Protein AF-A0A1Q6W9E2-F1 (afdb_monomer_lite)

Sequence (71 aa):
MLLGRLFSSNYPGATYAATVTFVILWLGISSANLWVGVVKAGYTLSEELPIFLLIFAVPTIAAIFLKWRFL

Foldseek 3Di:
DVVLVVCCVVPVCSLVVVLVVVLVVQLVVLVVVLVCCCPVVVDDNVVSVVVSCCSNVPVNVVSVVCSVPPD

Radius of gyration: 15.2 Å; chains: 1; bounding box: 31×17×44 Å

Structure (mmCIF, N/CA/C/O backbone):
data_AF-A0A1Q6W9E2-F1
#
_entry.id   AF-A0A1Q6W9E2-F1
#
loop_
_atom_site.group_PDB
_atom_site.id
_atom_site.type_symbol
_atom_site.label_atom_id
_atom_site.label_alt_id
_atom_site.label_comp_id
_atom_site.label_asym_id
_atom_site.label_entity_id
_atom_site.label_seq_id
_atom_site.pdbx_PDB_ins_code
_atom_site.Cartn_x
_atom_site.Cartn_y
_atom_site.Cartn_z
_atom_site.occupancy
_atom_site.B_iso_or_equiv
_atom_site.auth_seq_id
_atom_site.auth_comp_id
_atom_site.auth_asym_id
_atom_site.auth_atom_id
_atom_site.pdbx_PDB_model_num
ATOM 1 N N . MET A 1 1 ? 2.757 -5.196 -13.820 1.00 73.44 1 MET A N 1
ATOM 2 C CA . MET A 1 1 ? 3.935 -6.025 -14.169 1.00 73.44 1 MET A CA 1
ATOM 3 C C . MET A 1 1 ? 3.873 -6.571 -15.586 1.00 73.44 1 MET A C 1
ATOM 5 O O . MET A 1 1 ? 4.696 -6.162 -16.390 1.00 73.44 1 MET A O 1
ATOM 9 N N . LEU A 1 2 ? 2.887 -7.411 -15.928 1.00 80.94 2 LEU A N 1
ATOM 10 C CA . LEU A 1 2 ? 2.748 -7.976 -17.283 1.00 80.94 2 LEU A CA 1
ATOM 11 C C . LEU A 1 2 ? 2.621 -6.901 -18.371 1.00 80.94 2 LEU A C 1
ATOM 13 O O . LEU A 1 2 ? 3.354 -6.948 -19.347 1.00 80.94 2 LEU A O 1
ATOM 17 N N . LEU A 1 3 ? 1.783 -5.879 -18.151 1.00 78.19 3 LEU A N 1
ATOM 18 C CA . LEU A 1 3 ? 1.697 -4.724 -19.053 1.00 78.19 3 LEU A CA 1
ATOM 19 C C . LEU A 1 3 ? 3.059 -4.039 -19.233 1.00 78.19 3 LEU A C 1
ATOM 21 O O . LEU A 1 3 ? 3.501 -3.864 -20.357 1.00 78.19 3 LEU A O 1
ATOM 25 N N . GLY A 1 4 ? 3.777 -3.746 -18.144 1.00 74.62 4 GLY A N 1
ATOM 26 C CA . GLY A 1 4 ? 5.130 -3.181 -18.224 1.00 74.62 4 GLY A CA 1
ATOM 27 C C . GLY A 1 4 ? 6.099 -4.043 -19.045 1.00 74.62 4 GLY A C 1
ATOM 28 O O . GLY A 1 4 ? 6.891 -3.498 -19.806 1.00 74.62 4 GLY A O 1
ATOM 29 N N . ARG A 1 5 ? 6.000 -5.377 -18.947 1.00 78.50 5 ARG A N 1
ATOM 30 C CA . ARG A 1 5 ? 6.792 -6.323 -19.751 1.00 78.50 5 ARG A CA 1
ATOM 31 C C . ARG A 1 5 ? 6.456 -6.264 -21.241 1.00 78.50 5 ARG A C 1
ATOM 33 O O . ARG A 1 5 ? 7.353 -6.385 -22.059 1.00 78.50 5 ARG A O 1
ATOM 40 N N . LEU A 1 6 ? 5.186 -6.080 -21.603 1.00 81.75 6 LEU A N 1
ATOM 41 C CA . LEU A 1 6 ? 4.771 -5.988 -23.010 1.00 81.75 6 LEU A CA 1
ATOM 42 C C . LEU A 1 6 ? 5.368 -4.760 -23.710 1.00 81.75 6 LEU A C 1
ATOM 44 O O . LEU A 1 6 ? 5.623 -4.797 -24.909 1.00 81.75 6 LEU A O 1
ATOM 48 N N . PHE A 1 7 ? 5.616 -3.687 -22.959 1.00 83.69 7 PHE A N 1
ATOM 49 C CA . PHE A 1 7 ? 6.158 -2.438 -23.490 1.00 83.69 7 PHE A CA 1
ATOM 50 C C . PHE A 1 7 ? 7.667 -2.278 -23.275 1.00 83.69 7 PHE A C 1
ATOM 52 O O . PHE A 1 7 ? 8.242 -1.333 -23.813 1.00 83.69 7 PHE A O 1
ATOM 59 N N . SER A 1 8 ? 8.330 -3.180 -22.541 1.00 83.31 8 SER A N 1
ATOM 60 C CA . SER A 1 8 ? 9.746 -3.015 -22.182 1.00 83.31 8 SER A CA 1
ATOM 61 C C . SER A 1 8 ? 10.693 -3.048 -23.384 1.00 83.31 8 SER A C 1
ATOM 63 O O . SER A 1 8 ? 11.732 -2.395 -23.343 1.00 83.31 8 SER A O 1
ATOM 65 N N . SER A 1 9 ? 10.315 -3.721 -24.478 1.00 82.06 9 SER A N 1
ATOM 66 C CA . SER A 1 9 ? 11.080 -3.737 -25.735 1.00 82.06 9 SER A CA 1
ATOM 67 C C . SER A 1 9 ? 11.175 -2.367 -26.412 1.00 82.06 9 SER A C 1
ATOM 69 O O . SER A 1 9 ? 12.170 -2.090 -27.070 1.00 82.06 9 SER A O 1
ATOM 71 N N . ASN A 1 10 ? 10.159 -1.512 -26.246 1.00 87.69 10 ASN A N 1
ATOM 72 C CA . ASN A 1 10 ? 10.125 -0.160 -26.819 1.00 87.69 10 ASN A CA 1
ATOM 73 C C . ASN A 1 10 ? 10.436 0.923 -25.772 1.00 87.69 10 ASN A C 1
ATOM 75 O O . ASN A 1 10 ? 10.892 2.010 -26.113 1.00 87.69 10 ASN A O 1
ATOM 79 N N . TYR A 1 11 ? 10.204 0.623 -24.491 1.00 85.69 11 TYR A N 1
ATOM 80 C CA . TYR A 1 11 ? 10.359 1.545 -23.370 1.00 85.69 11 TYR A CA 1
ATOM 81 C C . TYR A 1 11 ? 11.088 0.844 -22.215 1.00 85.69 11 TYR A C 1
ATOM 83 O O . TYR A 1 11 ? 10.437 0.236 -21.360 1.00 85.69 11 TYR A O 1
ATOM 91 N N . PRO A 1 12 ? 12.424 0.966 -22.119 1.00 82.31 12 PRO A N 1
ATOM 92 C CA . PRO A 1 12 ? 13.230 0.243 -21.127 1.00 82.31 12 PRO A CA 1
ATOM 93 C C . PRO A 1 12 ? 12.799 0.470 -19.665 1.00 82.31 12 PRO A C 1
ATOM 95 O O . PRO A 1 12 ? 13.018 -0.378 -18.806 1.00 82.31 12 PRO A O 1
ATOM 98 N N . GLY A 1 13 ? 12.149 1.603 -19.369 1.00 87.25 13 GLY A N 1
ATOM 99 C CA . GLY A 1 13 ? 11.630 1.939 -18.038 1.00 87.25 13 GLY A CA 1
ATOM 100 C C . GLY A 1 13 ? 10.212 1.438 -17.724 1.00 87.25 13 GLY A C 1
ATOM 101 O O . GLY A 1 13 ? 9.731 1.662 -16.612 1.00 87.25 13 GLY A O 1
ATOM 102 N N . ALA A 1 14 ? 9.515 0.781 -18.656 1.00 88.19 14 ALA A N 1
ATOM 103 C CA . ALA A 1 14 ? 8.091 0.459 -18.514 1.00 88.19 14 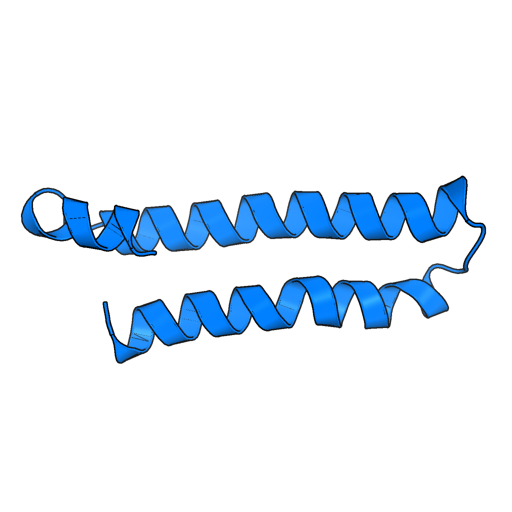ALA A CA 1
ATOM 104 C C . ALA A 1 14 ? 7.784 -0.482 -17.337 1.00 88.19 14 ALA A C 1
ATOM 106 O O . ALA A 1 14 ? 6.803 -0.284 -16.618 1.00 88.19 14 ALA A O 1
ATOM 107 N N . THR A 1 15 ? 8.626 -1.486 -17.088 1.00 88.56 15 THR A N 1
ATOM 108 C CA . THR A 1 15 ? 8.486 -2.396 -15.938 1.00 88.56 15 THR A CA 1
ATOM 109 C C . THR A 1 15 ? 8.728 -1.684 -14.611 1.00 88.56 15 THR A C 1
ATOM 111 O O . THR A 1 15 ? 7.992 -1.928 -13.653 1.00 88.56 15 THR A O 1
ATOM 114 N N . TYR A 1 16 ? 9.691 -0.757 -14.547 1.00 89.12 16 TYR A N 1
ATOM 115 C CA . TYR A 1 16 ? 9.909 0.083 -13.364 1.00 89.12 16 TYR A CA 1
ATOM 116 C C . TYR A 1 16 ? 8.704 0.980 -13.081 1.00 89.12 16 TYR A C 1
ATOM 118 O O . TYR A 1 16 ? 8.153 0.919 -11.982 1.00 89.12 16 TYR A O 1
ATOM 126 N N . ALA A 1 17 ? 8.252 1.742 -14.080 1.00 91.44 17 ALA A N 1
ATOM 127 C CA . ALA A 1 17 ? 7.094 2.622 -13.952 1.00 91.44 17 ALA A CA 1
ATOM 128 C C . ALA A 1 17 ? 5.851 1.836 -13.508 1.00 91.44 17 ALA A C 1
ATOM 130 O O . ALA A 1 17 ? 5.223 2.188 -12.515 1.00 91.44 17 ALA A O 1
ATOM 131 N N . ALA A 1 18 ? 5.568 0.696 -14.148 1.00 91.38 18 ALA A N 1
ATOM 132 C CA . ALA A 1 18 ? 4.448 -0.164 -13.774 1.00 91.38 18 ALA A CA 1
ATOM 133 C C . ALA A 1 18 ? 4.551 -0.707 -12.337 1.00 91.38 18 ALA A C 1
ATOM 135 O O . ALA A 1 18 ? 3.525 -0.906 -11.689 1.00 91.38 18 ALA A O 1
ATOM 136 N N . THR A 1 19 ? 5.765 -0.962 -11.840 1.00 92.06 19 THR A N 1
ATOM 137 C CA . THR A 1 19 ? 5.986 -1.387 -10.448 1.00 92.06 19 THR A CA 1
ATOM 138 C C . THR A 1 19 ? 5.664 -0.258 -9.481 1.00 92.06 19 THR A C 1
ATOM 140 O O . THR A 1 19 ? 4.890 -0.457 -8.551 1.00 92.06 19 THR A O 1
ATOM 143 N N . VAL A 1 20 ? 6.222 0.931 -9.714 1.00 93.62 20 VAL A N 1
ATOM 144 C CA . VAL A 1 20 ? 6.028 2.098 -8.842 1.00 93.62 20 VAL A CA 1
ATOM 145 C C . VAL A 1 20 ? 4.559 2.511 -8.814 1.00 93.62 20 VAL A C 1
ATOM 147 O O . VAL A 1 20 ? 3.993 2.678 -7.737 1.00 93.62 20 VAL A O 1
ATOM 150 N N . THR A 1 21 ? 3.914 2.599 -9.979 1.00 95.12 21 THR A N 1
ATOM 151 C CA . THR A 1 21 ? 2.484 2.914 -10.076 1.00 95.12 21 THR A CA 1
ATOM 152 C C . THR A 1 21 ? 1.638 1.900 -9.316 1.00 95.12 21 THR A C 1
ATOM 154 O O . THR A 1 21 ? 0.741 2.298 -8.579 1.00 95.12 21 THR A O 1
ATOM 157 N N . PHE A 1 22 ? 1.940 0.602 -9.438 1.00 94.88 22 PHE A N 1
ATOM 158 C CA . PHE A 1 22 ? 1.239 -0.429 -8.674 1.00 94.88 22 PHE A CA 1
ATOM 159 C C . PHE A 1 22 ? 1.385 -0.217 -7.162 1.00 94.88 22 PHE A C 1
ATOM 161 O O . PHE A 1 22 ? 0.376 -0.209 -6.465 1.00 94.88 22 PHE A O 1
ATOM 168 N N . VAL A 1 23 ? 2.605 0.005 -6.661 1.00 95.88 23 VAL A N 1
ATOM 169 C CA . VAL A 1 23 ? 2.852 0.195 -5.220 1.00 95.88 23 VAL A CA 1
ATOM 170 C C . VAL A 1 23 ? 2.113 1.419 -4.680 1.00 95.88 23 VAL A 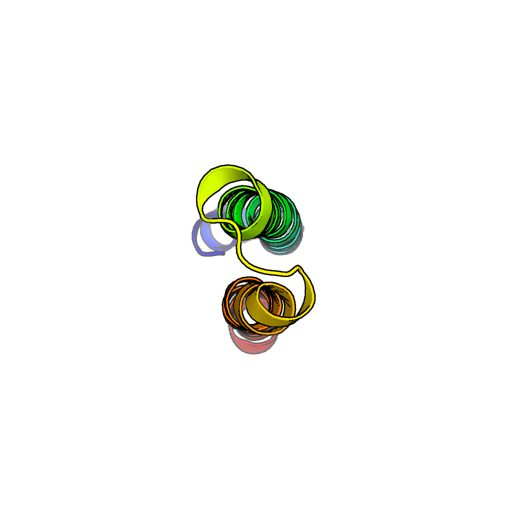C 1
ATOM 172 O O . VAL A 1 23 ? 1.477 1.324 -3.634 1.00 95.88 23 VAL A O 1
ATOM 175 N N . ILE A 1 24 ? 2.143 2.546 -5.398 1.00 97.75 24 ILE A N 1
ATOM 176 C CA . ILE A 1 24 ? 1.458 3.781 -4.981 1.00 97.75 24 ILE A CA 1
ATOM 177 C C . ILE A 1 24 ? -0.059 3.579 -4.937 1.00 97.75 24 ILE A C 1
ATOM 179 O O . ILE A 1 24 ? -0.700 3.914 -3.941 1.00 97.75 24 ILE A O 1
ATOM 183 N N . LEU A 1 25 ? -0.639 3.016 -6.000 1.00 97.75 25 LEU A N 1
ATOM 184 C CA . LEU A 1 25 ? -2.080 2.768 -6.058 1.00 97.75 25 LEU A CA 1
ATOM 185 C C . LEU A 1 25 ? -2.516 1.788 -4.968 1.00 97.75 25 LEU A C 1
ATOM 187 O O . LEU A 1 25 ? -3.518 2.020 -4.293 1.00 97.75 25 LEU A O 1
ATOM 191 N N . TRP A 1 26 ? -1.749 0.717 -4.772 1.00 97.81 26 TRP A N 1
ATOM 192 C CA . TRP A 1 26 ? -2.069 -0.301 -3.783 1.00 97.81 26 TRP A CA 1
ATOM 193 C C . TRP A 1 26 ? -1.968 0.227 -2.354 1.00 97.81 26 TRP A C 1
ATOM 195 O O . TRP A 1 26 ? -2.854 -0.056 -1.554 1.00 97.81 26 TRP A O 1
ATOM 205 N N . LEU A 1 27 ? -0.964 1.061 -2.057 1.00 97.62 27 LEU A N 1
ATOM 206 C CA . LEU A 1 27 ? -0.854 1.755 -0.773 1.00 97.62 27 LEU A CA 1
ATOM 207 C C . LEU A 1 27 ? -2.091 2.619 -0.495 1.00 97.62 27 LEU A C 1
ATOM 209 O O . LEU A 1 27 ? -2.601 2.624 0.624 1.00 97.62 27 LEU A O 1
ATOM 213 N N . GLY A 1 28 ? -2.593 3.335 -1.504 1.00 98.38 28 GLY A N 1
ATOM 214 C CA . GLY A 1 28 ? -3.809 4.139 -1.373 1.00 98.38 28 GLY A CA 1
ATOM 215 C C . GLY A 1 28 ? -5.041 3.284 -1.066 1.00 98.38 28 GLY A C 1
ATOM 216 O O . GLY A 1 28 ? -5.792 3.587 -0.139 1.00 98.38 28 GLY A O 1
ATOM 217 N N . ILE A 1 29 ? -5.219 2.182 -1.797 1.00 98.19 29 ILE A N 1
ATOM 218 C CA . ILE A 1 29 ? -6.340 1.248 -1.606 1.00 98.19 29 ILE A CA 1
ATOM 219 C C . ILE A 1 29 ? -6.277 0.583 -0.225 1.00 98.19 29 ILE A C 1
ATOM 221 O O . ILE A 1 29 ? -7.285 0.552 0.482 1.00 98.19 29 ILE A O 1
ATOM 225 N N . SER A 1 30 ? -5.112 0.083 0.192 1.00 97.94 30 SER A N 1
ATOM 226 C CA . SER A 1 30 ? -4.957 -0.551 1.505 1.00 97.94 30 SER A CA 1
ATOM 227 C C . SER A 1 30 ? -5.150 0.453 2.642 1.00 97.94 30 SER A C 1
ATOM 229 O O . SER A 1 30 ? -5.774 0.123 3.646 1.00 97.94 30 SER A O 1
ATOM 231 N N . SER A 1 31 ? -4.705 1.701 2.474 1.00 97.88 31 SER A N 1
ATOM 232 C CA . SER A 1 31 ? -4.929 2.767 3.463 1.00 97.88 31 SER A CA 1
ATOM 233 C C . SER A 1 31 ? -6.410 3.131 3.580 1.00 97.88 31 SER A C 1
ATOM 235 O O . SER A 1 31 ? -6.910 3.350 4.681 1.00 97.88 31 SER A O 1
ATOM 237 N N . ALA A 1 32 ? -7.144 3.147 2.464 1.00 98.06 32 ALA A N 1
ATOM 238 C CA . ALA A 1 32 ? -8.594 3.321 2.486 1.00 98.06 32 ALA A CA 1
ATOM 239 C C . ALA A 1 32 ? -9.300 2.146 3.185 1.00 98.06 32 ALA A C 1
ATOM 241 O O . ALA A 1 32 ? -10.279 2.356 3.899 1.00 98.06 32 ALA A O 1
ATOM 242 N N . ASN A 1 33 ? -8.795 0.919 3.023 1.00 97.31 33 ASN A N 1
ATOM 243 C CA . ASN A 1 33 ? -9.307 -0.254 3.730 1.00 97.31 33 ASN A CA 1
ATOM 244 C C . ASN A 1 33 ? -9.086 -0.146 5.252 1.00 97.31 33 ASN A C 1
ATOM 246 O O . ASN A 1 33 ? -10.051 -0.292 6.000 1.00 97.31 33 ASN A O 1
ATOM 250 N N . LEU A 1 34 ? -7.880 0.244 5.686 1.00 97.50 34 LEU A N 1
ATOM 251 C CA . LEU A 1 34 ? -7.559 0.556 7.087 1.00 97.50 34 LEU A CA 1
ATOM 252 C C . LEU A 1 34 ? -8.501 1.630 7.655 1.00 97.50 34 LEU A C 1
ATOM 254 O O . LEU A 1 34 ? -9.076 1.464 8.729 1.00 97.50 34 LEU A O 1
ATOM 258 N N . TRP A 1 35 ? -8.700 2.727 6.914 1.00 97.44 35 TRP A N 1
ATOM 259 C CA . TRP A 1 35 ? -9.606 3.807 7.313 1.00 97.44 35 TRP A CA 1
ATOM 260 C C . TRP A 1 35 ? -11.035 3.304 7.519 1.00 97.44 35 TRP A C 1
ATOM 262 O O . TRP A 1 35 ? -11.701 3.692 8.475 1.00 97.44 35 TRP A O 1
ATOM 272 N N . VAL A 1 36 ? -11.527 2.442 6.627 1.00 98.00 36 VAL A N 1
ATOM 273 C CA . VAL A 1 36 ? -12.864 1.852 6.748 1.00 98.00 36 VAL A CA 1
ATOM 274 C C . VAL A 1 36 ? -12.968 0.957 7.986 1.00 98.00 36 VAL A C 1
ATOM 276 O O . VAL A 1 36 ? -13.964 1.076 8.701 1.00 98.00 36 VAL A O 1
ATOM 279 N N . GLY A 1 37 ? -11.962 0.129 8.278 1.00 96.69 37 GLY A N 1
ATOM 280 C CA . GLY A 1 37 ? -11.927 -0.695 9.492 1.00 96.69 37 GLY A CA 1
ATOM 281 C C . GLY A 1 37 ? -12.016 0.150 10.766 1.00 96.69 37 GLY A C 1
ATOM 282 O O . GLY A 1 37 ? -12.860 -0.095 11.628 1.00 96.69 37 GLY A O 1
ATOM 283 N N . VAL A 1 38 ? -11.242 1.232 10.832 1.00 97.69 38 VAL A N 1
ATOM 284 C CA . VAL A 1 38 ? -11.233 2.114 12.006 1.00 97.69 38 VAL A CA 1
ATOM 285 C C . VAL A 1 38 ? -12.512 2.951 12.114 1.00 97.69 38 VAL A C 1
ATOM 287 O O . VAL A 1 38 ? -13.169 2.962 13.151 1.00 97.69 38 VAL A O 1
ATOM 290 N N . VAL A 1 39 ? -12.900 3.657 11.048 1.00 97.12 39 VAL A N 1
ATOM 291 C CA . VAL A 1 39 ? -13.972 4.668 11.109 1.00 97.12 39 VAL A CA 1
ATOM 292 C C . VAL A 1 39 ? -15.365 4.061 10.980 1.00 97.12 39 VAL A C 1
ATOM 294 O O . VAL A 1 39 ? -16.303 4.560 11.598 1.00 97.12 39 VAL A O 1
ATOM 297 N N . LYS A 1 40 ? -15.536 3.022 10.153 1.00 94.56 40 LYS A N 1
ATOM 298 C CA . LYS A 1 40 ? -16.859 2.430 9.899 1.00 94.56 40 LYS A CA 1
ATOM 299 C C . LYS A 1 40 ? -17.122 1.184 10.734 1.00 94.56 40 LYS A C 1
ATOM 301 O O . LYS A 1 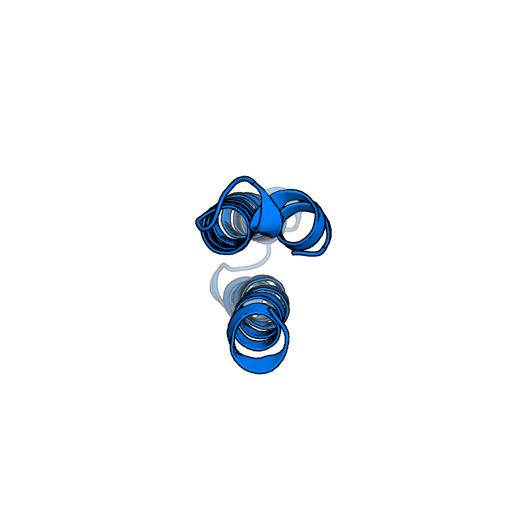40 ? -18.253 1.017 11.176 1.00 94.56 40 LYS A O 1
ATOM 306 N N . ALA A 1 41 ? -16.126 0.317 10.921 1.00 94.06 41 ALA A N 1
ATOM 307 C CA . ALA A 1 41 ? -16.295 -0.896 11.726 1.00 94.06 41 ALA A CA 1
ATOM 308 C C . ALA A 1 41 ? -15.993 -0.672 13.218 1.00 94.06 41 ALA A C 1
ATOM 310 O O . ALA A 1 41 ? -16.461 -1.445 14.049 1.00 94.06 41 ALA A O 1
ATOM 311 N N . GLY A 1 42 ? -15.290 0.414 13.563 1.00 95.00 42 GLY A N 1
ATOM 312 C CA . GLY A 1 42 ? -15.022 0.798 14.950 1.00 95.00 42 GLY A CA 1
ATOM 313 C C . GLY A 1 42 ? -13.859 0.045 15.594 1.00 95.00 42 GLY A C 1
ATOM 314 O O . GLY A 1 42 ? -13.729 0.081 16.816 1.00 95.00 42 GLY A O 1
ATOM 315 N N . TYR A 1 43 ? -13.022 -0.629 14.799 1.00 95.88 43 TYR A N 1
ATOM 316 C CA . TYR A 1 43 ? -11.800 -1.257 15.296 1.00 95.88 43 TYR A CA 1
ATOM 317 C C . TYR A 1 43 ? -10.752 -0.209 15.667 1.00 95.88 43 TYR A C 1
ATOM 319 O O . TYR A 1 43 ? -10.692 0.893 15.113 1.00 95.88 43 TYR A O 1
ATOM 327 N N . THR A 1 44 ? -9.881 -0.551 16.605 1.00 96.44 44 THR A N 1
ATOM 328 C CA . THR A 1 44 ? -8.739 0.295 16.935 1.00 96.44 44 THR A CA 1
ATOM 329 C C . THR A 1 44 ? -7.702 0.259 15.815 1.00 96.44 44 THR A C 1
ATOM 331 O O . THR A 1 44 ? -7.530 -0.737 15.111 1.00 96.44 44 THR A O 1
ATOM 334 N N . LEU A 1 45 ? -6.928 1.340 15.688 1.00 95.75 45 LEU A N 1
ATOM 335 C CA . LEU A 1 45 ? -5.814 1.387 14.740 1.00 95.75 45 LEU A CA 1
ATOM 336 C C . LEU A 1 45 ? -4.811 0.244 14.977 1.00 95.75 45 LEU A C 1
ATOM 338 O O . LEU A 1 45 ? -4.253 -0.283 14.024 1.00 95.75 45 LEU A O 1
ATOM 342 N N . SER A 1 46 ? -4.593 -0.158 16.232 1.00 96.56 46 SER A N 1
ATOM 343 C CA . SER A 1 46 ? -3.700 -1.263 16.602 1.00 96.56 46 SER A CA 1
ATOM 344 C C . SER A 1 46 ? -4.171 -2.635 16.121 1.00 96.56 46 SER A C 1
ATOM 346 O O . SER A 1 46 ? -3.330 -3.485 15.843 1.00 96.56 46 SER A O 1
ATOM 348 N N . GLU A 1 47 ? -5.481 -2.858 16.022 1.00 95.94 47 GLU A N 1
ATOM 349 C CA . GLU A 1 47 ? -6.048 -4.112 15.508 1.00 95.94 47 GLU A CA 1
ATOM 350 C C . GLU A 1 47 ? -5.946 -4.178 13.982 1.00 95.94 47 GLU A C 1
ATOM 352 O O . GLU A 1 47 ? -5.617 -5.220 13.416 1.00 95.94 47 GLU A O 1
ATOM 357 N N . GLU A 1 48 ? -6.162 -3.044 13.317 1.00 97.19 48 GLU A N 1
ATOM 358 C CA . GLU A 1 48 ? -6.194 -2.956 11.857 1.00 97.19 48 GLU A CA 1
ATOM 359 C C . GLU A 1 48 ? -4.801 -2.773 11.231 1.00 97.19 48 GLU A C 1
ATOM 361 O O . GLU A 1 48 ? -4.564 -3.192 10.098 1.00 97.19 48 GLU A O 1
ATOM 366 N N . LEU A 1 49 ? -3.831 -2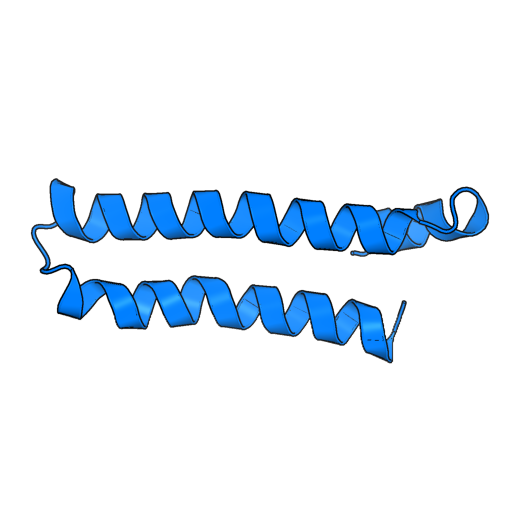.199 11.952 1.00 96.81 49 LEU A N 1
ATOM 367 C CA . LEU A 1 49 ? -2.481 -1.953 11.430 1.00 96.81 49 LEU A CA 1
ATOM 368 C C . LEU A 1 49 ? -1.749 -3.239 10.982 1.00 96.81 49 LEU A C 1
ATOM 370 O O . LEU A 1 49 ? -1.183 -3.229 9.887 1.00 96.81 49 LEU A O 1
ATOM 374 N N . PRO A 1 50 ? -1.759 -4.361 11.731 1.00 97.31 50 PRO A N 1
ATOM 375 C CA . PRO A 1 50 ? -1.180 -5.625 11.268 1.00 97.31 50 PRO A CA 1
ATOM 376 C C . PRO A 1 50 ? -1.854 -6.163 9.998 1.00 97.31 50 PRO A C 1
ATOM 378 O O . PRO A 1 50 ? -1.178 -6.686 9.110 1.00 97.31 50 PRO A O 1
ATOM 381 N N . ILE A 1 51 ? -3.177 -6.005 9.891 1.00 96.81 51 ILE A N 1
ATOM 382 C CA . ILE A 1 51 ? -3.970 -6.442 8.735 1.00 96.81 51 ILE A CA 1
ATOM 383 C C . ILE A 1 51 ? -3.609 -5.592 7.516 1.00 96.81 51 ILE A C 1
ATOM 385 O O . ILE A 1 51 ? -3.286 -6.128 6.455 1.00 96.81 51 ILE A O 1
ATOM 389 N N . PHE A 1 52 ? -3.562 -4.271 7.684 1.00 97.31 52 PHE A N 1
ATOM 390 C CA . PHE A 1 52 ? -3.082 -3.335 6.674 1.00 97.31 52 PHE A CA 1
ATOM 391 C C . PHE A 1 52 ? -1.673 -3.694 6.193 1.00 97.31 52 PHE A C 1
ATOM 393 O O . PHE A 1 52 ? -1.436 -3.742 4.985 1.00 97.31 52 PHE A O 1
ATOM 400 N N . LEU A 1 53 ? -0.746 -3.977 7.116 1.00 97.44 53 LEU A N 1
ATOM 401 C CA . LEU A 1 53 ? 0.625 -4.348 6.772 1.00 97.44 53 LEU A CA 1
ATOM 402 C C . LEU A 1 53 ? 0.661 -5.634 5.949 1.00 97.44 53 LEU A C 1
ATOM 404 O O . LEU A 1 53 ? 1.387 -5.681 4.963 1.00 97.44 53 LEU A O 1
ATOM 408 N N . LEU A 1 54 ? -0.140 -6.646 6.284 1.00 97.56 54 LEU A N 1
ATOM 409 C CA . LEU A 1 54 ? -0.248 -7.865 5.478 1.00 97.56 54 LEU A CA 1
ATOM 410 C C . LEU A 1 54 ? -0.821 -7.581 4.083 1.00 97.56 54 LEU A C 1
ATOM 412 O O . LEU A 1 54 ? -0.225 -7.989 3.082 1.00 97.56 54 LEU A O 1
ATOM 416 N N . ILE A 1 55 ? -1.931 -6.841 4.005 1.00 97.25 55 ILE A N 1
ATOM 417 C CA . ILE A 1 55 ? -2.600 -6.483 2.744 1.00 97.25 55 ILE A CA 1
ATOM 418 C C . ILE A 1 55 ? -1.677 -5.657 1.844 1.00 97.25 55 ILE A C 1
ATOM 420 O O . ILE A 1 55 ? -1.680 -5.841 0.627 1.00 97.25 55 ILE A O 1
ATOM 424 N N . PHE A 1 56 ? -0.877 -4.754 2.409 1.00 97.81 56 PHE A N 1
ATOM 425 C CA . PHE A 1 56 ? 0.047 -3.916 1.652 1.00 97.81 56 PHE A CA 1
ATOM 426 C C . PHE A 1 56 ? 1.355 -4.640 1.304 1.00 97.81 56 PHE A C 1
ATOM 428 O O . PHE A 1 56 ? 1.792 -4.610 0.148 1.00 97.81 56 PHE A O 1
ATOM 435 N N . ALA A 1 57 ? 1.994 -5.283 2.282 1.00 96.44 57 ALA A N 1
ATOM 436 C CA . ALA A 1 57 ? 3.336 -5.832 2.130 1.00 96.44 57 ALA A CA 1
ATOM 437 C C . ALA A 1 57 ? 3.355 -7.046 1.205 1.00 96.44 57 ALA A C 1
ATOM 439 O O . ALA A 1 57 ? 4.234 -7.121 0.350 1.00 96.44 57 ALA A O 1
ATOM 440 N N . VAL A 1 58 ? 2.392 -7.968 1.313 1.00 97.12 58 VAL A N 1
ATOM 441 C CA . VAL A 1 58 ? 2.404 -9.203 0.510 1.00 97.12 58 VAL A CA 1
ATOM 442 C C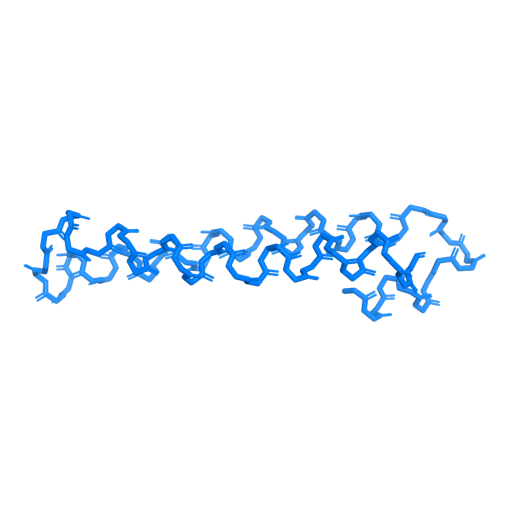 . VAL A 1 58 ? 2.375 -8.898 -0.998 1.00 97.12 58 VAL A C 1
ATOM 444 O O . VAL A 1 58 ? 3.276 -9.356 -1.709 1.00 97.12 58 VAL A O 1
ATOM 447 N N . PRO A 1 59 ? 1.444 -8.075 -1.523 1.00 94.81 59 PRO A N 1
ATOM 448 C CA . PRO A 1 59 ? 1.419 -7.743 -2.947 1.00 94.81 59 PRO A CA 1
ATOM 449 C C . PRO A 1 59 ? 2.605 -6.874 -3.374 1.00 94.81 59 PRO A C 1
ATOM 451 O O . PRO A 1 59 ? 3.123 -7.045 -4.478 1.00 94.81 59 PRO A O 1
ATOM 454 N N . THR A 1 60 ? 3.076 -5.974 -2.506 1.00 95.81 60 THR A N 1
ATOM 455 C CA . THR A 1 60 ? 4.245 -5.121 -2.782 1.00 95.81 60 THR A CA 1
ATOM 456 C C . THR A 1 60 ? 5.523 -5.947 -2.915 1.00 95.81 60 THR A C 1
ATOM 458 O O . THR A 1 60 ? 6.263 -5.785 -3.886 1.00 95.81 60 THR A O 1
ATOM 461 N N . ILE A 1 61 ? 5.764 -6.881 -1.994 1.00 95.62 61 ILE A N 1
ATOM 462 C CA . ILE A 1 61 ? 6.905 -7.801 -2.044 1.00 95.62 61 ILE A CA 1
ATOM 463 C C . ILE A 1 61 ? 6.811 -8.678 -3.291 1.00 95.62 61 ILE A C 1
ATOM 465 O O . ILE A 1 61 ? 7.794 -8.791 -4.020 1.00 95.62 61 ILE A O 1
ATOM 469 N N . ALA A 1 62 ? 5.635 -9.240 -3.589 1.00 94.00 62 ALA A N 1
ATOM 470 C CA . ALA A 1 62 ? 5.432 -10.043 -4.793 1.00 94.00 62 ALA A CA 1
ATOM 471 C C . ALA A 1 62 ? 5.728 -9.244 -6.073 1.00 94.00 62 ALA A C 1
ATOM 473 O O . ALA A 1 62 ? 6.387 -9.747 -6.982 1.00 94.00 62 ALA A O 1
ATOM 474 N N . ALA A 1 63 ? 5.300 -7.981 -6.133 1.00 91.50 63 ALA A N 1
ATOM 475 C CA . ALA A 1 63 ? 5.579 -7.088 -7.247 1.00 91.50 63 ALA A CA 1
ATOM 476 C C . ALA A 1 63 ? 7.089 -6.822 -7.401 1.00 91.50 63 ALA A C 1
ATOM 478 O O . ALA A 1 63 ? 7.645 -7.010 -8.486 1.00 91.50 63 ALA A O 1
ATOM 479 N N . ILE A 1 64 ? 7.772 -6.437 -6.322 1.00 90.12 64 ILE A N 1
ATOM 480 C CA . ILE A 1 64 ? 9.219 -6.176 -6.343 1.00 90.12 64 ILE A CA 1
ATOM 481 C C . ILE A 1 64 ? 9.991 -7.443 -6.729 1.00 90.12 64 ILE A C 1
ATOM 483 O O . ILE A 1 64 ? 10.880 -7.384 -7.580 1.00 90.12 64 ILE A O 1
ATOM 487 N N . PHE A 1 65 ? 9.621 -8.592 -6.165 1.00 91.88 65 PHE A N 1
ATOM 488 C CA . PHE A 1 65 ? 10.250 -9.876 -6.457 1.00 91.88 65 PHE A CA 1
ATOM 489 C C . PHE A 1 65 ? 10.055 -10.294 -7.918 1.00 91.88 65 PHE A C 1
ATOM 491 O O . PHE A 1 65 ? 11.013 -10.701 -8.576 1.00 91.88 65 PHE A O 1
ATOM 498 N N . LEU A 1 66 ? 8.841 -10.134 -8.459 1.00 88.62 66 LEU A N 1
ATOM 499 C CA . LEU A 1 66 ? 8.551 -10.424 -9.864 1.00 88.62 66 LEU A CA 1
ATOM 500 C C . LEU A 1 66 ? 9.392 -9.544 -10.794 1.00 88.62 66 LEU A C 1
ATOM 502 O O . LEU A 1 66 ? 9.929 -10.044 -11.781 1.00 88.62 66 LEU A O 1
ATOM 506 N N . LYS A 1 67 ? 9.555 -8.261 -10.447 1.00 85.38 67 LYS A N 1
ATOM 507 C CA . LYS A 1 67 ? 10.440 -7.348 -11.172 1.00 85.38 67 LYS A CA 1
ATOM 508 C C . LYS A 1 67 ? 11.901 -7.799 -11.104 1.00 85.38 67 LYS A C 1
ATOM 510 O O . LYS A 1 67 ? 12.575 -7.770 -12.114 1.00 85.38 67 LYS A O 1
ATOM 515 N N . TRP A 1 68 ? 12.406 -8.197 -9.939 1.00 80.94 68 TRP A N 1
ATOM 516 C CA . TRP A 1 68 ? 13.817 -8.573 -9.774 1.00 80.94 68 TRP A CA 1
ATOM 517 C C . TRP A 1 68 ? 14.199 -9.890 -10.449 1.00 80.94 68 TRP A C 1
ATOM 519 O O . TRP A 1 68 ? 15.315 -10.021 -10.944 1.00 80.94 68 TRP A O 1
ATOM 529 N N . ARG A 1 69 ? 13.315 -10.892 -10.418 1.00 78.50 69 ARG A N 1
ATOM 530 C CA . ARG A 1 69 ? 13.663 -12.253 -10.845 1.00 78.50 69 ARG A CA 1
ATOM 531 C C . ARG A 1 69 ? 13.237 -12.582 -12.276 1.00 78.50 69 ARG A C 1
ATOM 533 O O . ARG A 1 69 ? 13.836 -13.477 -12.868 1.00 78.50 69 ARG A O 1
ATOM 540 N N . PHE A 1 70 ? 12.221 -11.909 -12.816 1.00 73.88 70 PHE A N 1
ATOM 541 C CA . PHE A 1 70 ? 11.554 -12.347 -14.049 1.00 73.88 70 PHE A CA 1
ATOM 542 C C . PHE A 1 70 ? 11.360 -11.263 -15.120 1.00 73.88 70 PHE A C 1
ATOM 544 O O . PHE A 1 70 ? 10.901 -11.607 -16.214 1.00 73.88 70 PHE A O 1
ATOM 551 N N . LEU A 1 71 ? 11.645 -9.989 -14.829 1.00 73.38 71 LEU A N 1
ATOM 552 C C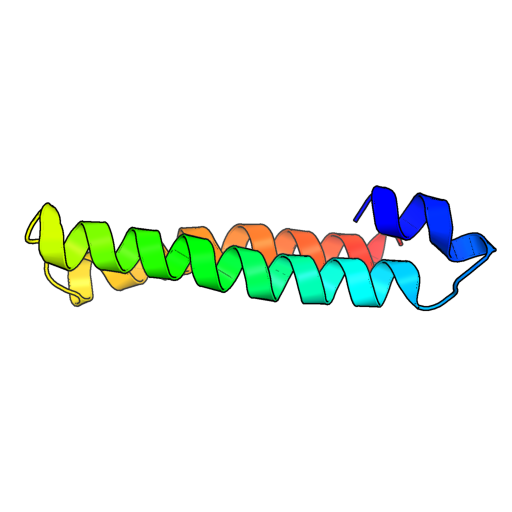A . LEU A 1 71 ? 11.375 -8.844 -15.711 1.00 73.38 71 LEU A CA 1
ATOM 553 C C . LEU A 1 71 ? 12.605 -7.958 -15.890 1.00 73.38 71 LEU A C 1
ATOM 555 O O . LEU A 1 71 ? 12.657 -7.309 -16.956 1.00 73.38 71 LEU A O 1
#

Secondary structure (DSSP, 8-state):
-HHHHHHTTT-TTHHHHHHHHHHHHHHHHHHHHHHHIIIII---HHHHHHHHHHHHHHHHHHHHHHHHHH-

pLDDT: mean 91.7, std 7.25, range [73.38, 98.38]